Protein AF-A0A3D0L7I6-F1 (afdb_monomer_lite)

Foldseek 3Di:
DVQVVVQQQPDDDPNHGNVVLVVVLVVLVVVLVVLVVLLVVQVPFDDDPDPPDDGDHRPDDSVVSVVVSVVSVVVSVVSVVVSVVSVVVDDGD

Sequence (93 aa):
MTKINLTNCRTVSDGKSITELIARKDTLRLRLEAYRNLVNVASQNTRRATRTEIKILSTVDVKSLQKKSDLLAKELRRIDNSIQELNWQTELL

Structure (mmCIF, N/CA/C/O backbone):
data_AF-A0A3D0L7I6-F1
#
_entry.id   AF-A0A3D0L7I6-F1
#
loop_
_atom_site.group_PDB
_atom_site.id
_atom_site.type_symbol
_atom_site.label_atom_id
_atom_site.label_alt_id
_atom_site.label_comp_id
_atom_site.label_asym_id
_atom_site.label_entity_id
_atom_site.label_seq_id
_atom_site.pdbx_PDB_ins_code
_atom_site.Cartn_x
_atom_site.Cartn_y
_atom_site.Cartn_z
_atom_site.occupancy
_atom_site.B_iso_or_equiv
_atom_site.auth_seq_id
_atom_site.auth_comp_id
_atom_site.auth_asym_id
_atom_site.auth_atom_id
_atom_site.pdbx_PDB_model_num
ATOM 1 N N . MET A 1 1 ? -5.879 -14.939 19.966 1.00 64.00 1 MET A N 1
ATOM 2 C CA . MET A 1 1 ? -6.384 -14.687 18.594 1.00 64.00 1 MET A CA 1
ATOM 3 C C . MET A 1 1 ? -7.892 -14.494 18.542 1.00 64.00 1 MET A C 1
ATOM 5 O O . MET A 1 1 ? -8.318 -13.494 17.987 1.00 64.00 1 MET A O 1
ATOM 9 N N . THR A 1 2 ? -8.699 -15.380 19.134 1.00 79.94 2 THR A N 1
ATOM 10 C CA . THR A 1 2 ? -10.172 -15.315 19.037 1.00 79.94 2 THR A CA 1
ATOM 11 C C . THR A 1 2 ? -10.758 -13.977 19.499 1.00 79.94 2 THR A C 1
ATOM 13 O O . THR A 1 2 ? -11.568 -13.411 18.780 1.00 79.94 2 THR A O 1
ATOM 16 N N . LYS A 1 3 ? -10.281 -13.424 20.625 1.00 81.62 3 LYS A N 1
ATOM 17 C CA . LYS A 1 3 ? -10.683 -12.099 21.139 1.00 81.62 3 LYS A CA 1
ATOM 18 C C . LYS A 1 3 ? -10.421 -10.958 20.147 1.00 81.62 3 LYS A C 1
ATOM 20 O O . LYS A 1 3 ? -11.332 -10.207 19.846 1.00 81.62 3 LYS A O 1
ATOM 25 N N . ILE A 1 4 ? -9.222 -10.900 19.559 1.00 82.50 4 ILE A N 1
ATOM 26 C CA . ILE A 1 4 ? -8.842 -9.879 18.562 1.00 82.50 4 ILE A CA 1
ATOM 27 C C . ILE A 1 4 ? -9.757 -9.943 17.335 1.00 82.50 4 ILE A C 1
ATOM 29 O O . ILE A 1 4 ? -10.277 -8.921 16.906 1.00 82.50 4 ILE A O 1
ATOM 33 N N . ASN A 1 5 ? -9.998 -11.140 16.795 1.00 81.06 5 ASN A N 1
ATOM 34 C CA . ASN A 1 5 ? -10.881 -11.296 15.636 1.00 81.06 5 ASN A CA 1
ATOM 35 C C . ASN A 1 5 ? -12.319 -10.876 15.959 1.00 81.06 5 ASN A C 1
ATOM 37 O O . ASN A 1 5 ? -12.986 -10.258 15.134 1.00 81.06 5 ASN A O 1
ATOM 41 N N . LEU A 1 6 ? -12.790 -11.195 17.166 1.00 81.00 6 LEU A N 1
ATOM 42 C CA . LEU A 1 6 ? -14.137 -10.856 17.607 1.00 81.00 6 LEU A CA 1
ATOM 43 C C . LEU A 1 6 ? -14.302 -9.343 17.800 1.00 81.00 6 LEU A C 1
ATOM 45 O O . LEU A 1 6 ? -15.320 -8.794 17.384 1.00 81.00 6 LEU A O 1
ATOM 49 N N . THR A 1 7 ? -13.287 -8.676 18.354 1.00 79.88 7 THR A N 1
ATOM 50 C CA . THR A 1 7 ? -13.220 -7.214 18.453 1.00 79.88 7 THR A CA 1
ATOM 51 C C . THR A 1 7 ? -13.187 -6.585 17.063 1.00 79.88 7 THR A C 1
ATOM 53 O O . THR A 1 7 ? -14.084 -5.813 16.754 1.00 79.88 7 THR A O 1
ATOM 56 N N . ASN A 1 8 ? -12.276 -7.005 16.176 1.00 82.94 8 ASN A N 1
ATOM 57 C CA . ASN A 1 8 ? -12.132 -6.450 14.821 1.00 82.94 8 ASN A CA 1
ATOM 58 C C . ASN A 1 8 ? -13.411 -6.549 13.974 1.00 82.94 8 ASN A C 1
ATOM 60 O O . ASN A 1 8 ? -13.719 -5.647 13.192 1.00 82.94 8 ASN A O 1
ATOM 64 N N . CYS A 1 9 ? -14.166 -7.642 14.121 1.00 79.50 9 CYS A N 1
ATOM 65 C CA . CYS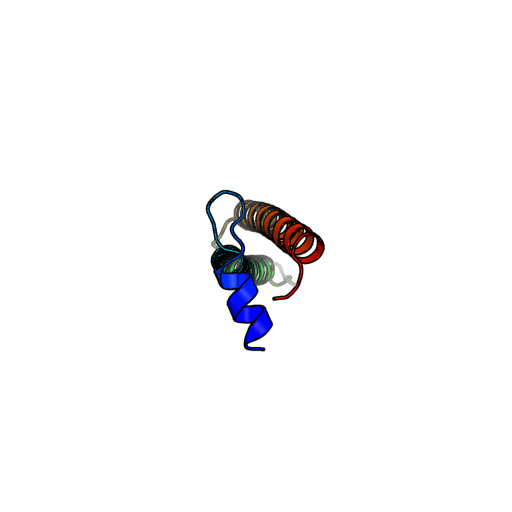 A 1 9 ? -15.440 -7.819 13.426 1.00 79.50 9 CYS A CA 1
ATOM 66 C C . CYS A 1 9 ? -16.576 -6.967 14.015 1.00 79.50 9 CYS A C 1
ATOM 68 O O . CYS A 1 9 ? -17.531 -6.676 13.299 1.00 79.50 9 CYS A O 1
ATOM 70 N N . ARG A 1 10 ? -16.511 -6.595 15.300 1.00 80.19 10 ARG A N 1
ATOM 71 C CA . ARG A 1 10 ? -17.569 -5.836 15.994 1.00 80.19 10 ARG A CA 1
ATOM 72 C C . ARG A 1 10 ? -17.322 -4.333 16.027 1.00 80.19 10 ARG A C 1
ATOM 74 O O . ARG A 1 10 ? -18.278 -3.568 16.083 1.00 80.19 10 ARG A O 1
ATOM 81 N N . THR A 1 11 ? -16.069 -3.904 16.004 1.00 80.19 11 THR A N 1
ATOM 82 C CA . THR A 1 11 ? -15.685 -2.492 15.976 1.00 80.19 11 THR A CA 1
ATOM 83 C C . THR A 1 11 ? -15.926 -1.923 14.583 1.00 80.19 11 THR A C 1
ATOM 85 O O . THR A 1 11 ? -15.286 -2.343 13.613 1.00 80.19 11 THR A O 1
ATOM 88 N N . VAL A 1 12 ? -16.858 -0.975 14.493 1.00 81.06 12 VAL A N 1
ATOM 89 C CA . VAL A 1 12 ? -17.245 -0.297 13.252 1.00 81.06 12 VAL A CA 1
ATOM 90 C C . VAL A 1 12 ? -16.772 1.150 13.311 1.00 81.06 12 VAL A C 1
ATOM 92 O O . VAL A 1 12 ? -17.016 1.840 14.296 1.00 81.06 12 VAL A O 1
ATOM 9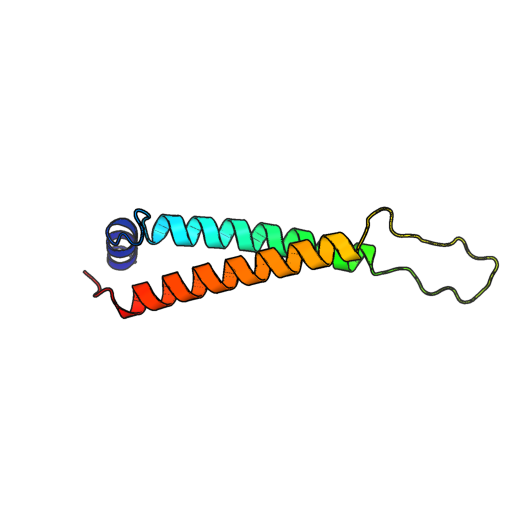5 N N . SER A 1 13 ? -16.129 1.609 12.243 1.00 72.44 13 SER A N 1
ATOM 96 C CA . SER A 1 13 ? -15.734 3.002 12.041 1.00 72.44 13 SER A CA 1
ATOM 97 C C . SER A 1 13 ? -16.140 3.445 10.643 1.00 72.44 13 SER A C 1
ATOM 99 O O . SER A 1 13 ? -15.964 2.696 9.681 1.00 72.44 13 SER A O 1
ATOM 101 N N . ASP A 1 14 ? -16.752 4.624 10.531 1.00 72.31 14 ASP A N 1
ATOM 102 C CA . ASP A 1 14 ? -17.305 5.157 9.276 1.00 72.31 14 ASP A CA 1
ATOM 103 C C . ASP A 1 14 ? -18.182 4.145 8.504 1.00 72.31 14 ASP A C 1
ATOM 105 O O . ASP A 1 14 ? -18.147 4.047 7.275 1.00 72.31 14 ASP A O 1
ATOM 109 N N . GLY A 1 15 ? -18.961 3.343 9.240 1.00 78.81 15 GLY A N 1
ATOM 110 C CA . GLY A 1 15 ? -19.858 2.330 8.675 1.00 78.81 15 GLY A CA 1
ATOM 111 C C . GLY A 1 15 ? -19.169 1.073 8.129 1.00 78.81 15 GLY A C 1
ATOM 112 O O . GLY A 1 15 ? -19.837 0.269 7.484 1.00 78.81 15 GLY A O 1
ATOM 113 N N . LYS A 1 16 ? -17.865 0.885 8.376 1.00 83.12 16 LYS A N 1
ATOM 114 C CA .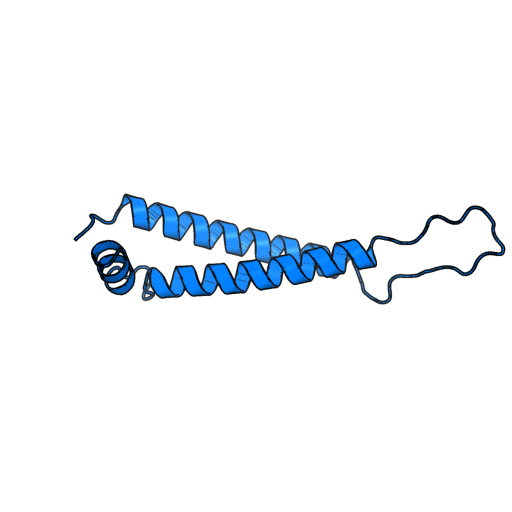 LYS A 1 16 ? -17.101 -0.312 7.988 1.00 83.12 16 LYS A CA 1
ATOM 115 C C . LYS A 1 16 ? -16.458 -0.981 9.190 1.00 83.12 16 LYS A C 1
ATOM 117 O O . LYS A 1 16 ? -16.027 -0.309 10.125 1.00 83.12 16 LYS A O 1
ATOM 122 N N . SER A 1 17 ? -16.363 -2.305 9.164 1.00 85.56 17 SER A N 1
ATOM 123 C CA . SER A 1 17 ? -15.643 -3.032 10.219 1.00 85.56 17 SER A CA 1
ATOM 124 C C . SER A 1 17 ? -14.126 -2.864 10.077 1.00 85.56 17 SER A C 1
ATOM 126 O O . SER A 1 17 ? -13.611 -2.667 8.970 1.00 85.56 17 SER A O 1
ATOM 128 N N . ILE A 1 18 ? -13.380 -3.008 11.177 1.00 85.06 18 ILE A N 1
ATOM 129 C CA . ILE A 1 18 ? -11.906 -3.049 11.118 1.00 85.06 18 ILE A CA 1
ATOM 130 C C . ILE A 1 18 ? -11.444 -4.174 10.179 1.00 85.06 18 ILE A C 1
ATOM 132 O O . ILE A 1 18 ? -10.511 -3.985 9.400 1.00 85.06 18 ILE A O 1
ATOM 136 N N . THR A 1 19 ? -12.138 -5.314 10.171 1.00 87.31 19 THR A N 1
ATOM 137 C CA . THR A 1 19 ? -11.854 -6.427 9.253 1.00 87.31 19 THR A CA 1
ATOM 138 C C . THR A 1 19 ? -11.979 -6.026 7.778 1.00 87.31 19 THR A C 1
ATOM 140 O O . THR A 1 19 ? -11.114 -6.368 6.972 1.00 87.31 19 THR A O 1
ATOM 143 N N . GLU A 1 20 ? -13.001 -5.253 7.404 1.00 86.56 20 GLU A N 1
ATOM 144 C CA . GLU A 1 20 ? -13.143 -4.730 6.037 1.00 86.56 20 GLU A CA 1
ATOM 145 C C . GLU A 1 20 ? -12.039 -3.729 5.679 1.00 86.56 20 GLU A C 1
ATOM 147 O O . GLU A 1 20 ? -11.549 -3.722 4.545 1.00 86.56 20 GLU A O 1
ATOM 152 N N . LEU A 1 21 ? -11.619 -2.892 6.634 1.00 87.12 21 LEU A N 1
ATOM 153 C CA . LEU A 1 21 ? -10.501 -1.967 6.442 1.00 87.12 21 LEU A CA 1
ATOM 154 C C . LEU A 1 21 ? -9.180 -2.720 6.238 1.00 87.12 21 LEU A C 1
ATOM 156 O O . LEU A 1 21 ? -8.412 -2.354 5.345 1.00 87.12 21 LEU A O 1
ATOM 160 N N . ILE A 1 22 ? -8.944 -3.800 6.991 1.00 88.38 22 ILE A N 1
ATOM 161 C CA . ILE A 1 22 ? -7.783 -4.688 6.826 1.00 88.38 22 ILE A CA 1
ATOM 162 C C . ILE A 1 22 ? -7.816 -5.362 5.448 1.00 88.38 22 ILE A C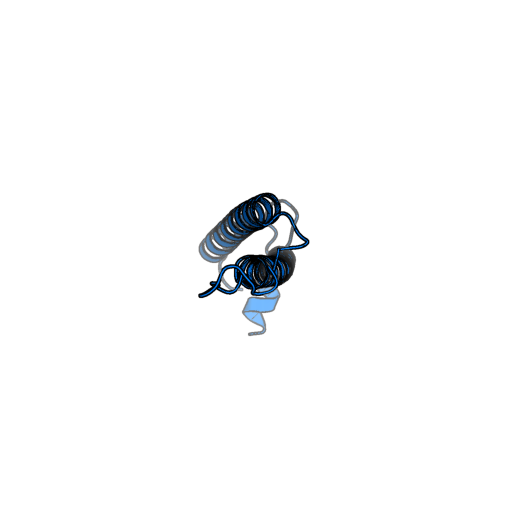 1
ATOM 164 O O . ILE A 1 22 ? -6.838 -5.282 4.707 1.00 88.38 22 ILE A O 1
ATOM 168 N N . ALA A 1 23 ? -8.953 -5.934 5.043 1.00 89.81 23 ALA A N 1
ATOM 169 C CA . ALA A 1 23 ? -9.087 -6.544 3.721 1.00 89.81 23 ALA A CA 1
ATOM 170 C C . ALA A 1 23 ? -8.820 -5.525 2.596 1.00 89.81 23 ALA A C 1
ATOM 172 O O . ALA A 1 23 ? -8.094 -5.798 1.635 1.00 89.81 23 ALA A O 1
ATOM 173 N N . ARG A 1 24 ? -9.346 -4.300 2.727 1.00 89.12 24 ARG A N 1
ATOM 174 C CA . ARG A 1 24 ? -9.081 -3.218 1.771 1.00 89.12 24 ARG A CA 1
ATOM 175 C C . ARG A 1 24 ? -7.600 -2.840 1.739 1.00 89.12 24 ARG A C 1
ATOM 177 O O . ARG A 1 24 ? -7.049 -2.692 0.648 1.00 89.12 24 ARG A O 1
ATOM 184 N N . LYS A 1 25 ? -6.950 -2.708 2.896 1.00 91.06 25 LYS A N 1
ATOM 185 C CA . LYS A 1 25 ? -5.507 -2.456 3.004 1.00 91.06 25 LYS A CA 1
ATOM 186 C C . LYS A 1 25 ? -4.704 -3.523 2.257 1.00 91.06 25 LYS A C 1
ATOM 188 O O . LYS A 1 25 ? -3.840 -3.167 1.457 1.00 91.06 25 LYS A O 1
ATOM 193 N N . ASP A 1 26 ? -5.016 -4.799 2.458 1.00 91.44 26 ASP A N 1
ATOM 194 C CA . ASP A 1 26 ? -4.281 -5.903 1.835 1.00 91.44 26 ASP A CA 1
ATOM 195 C C . ASP A 1 26 ? -4.425 -5.895 0.309 1.00 91.44 26 ASP A C 1
ATOM 197 O O . ASP A 1 26 ? -3.429 -5.991 -0.415 1.00 91.44 26 ASP A O 1
ATOM 201 N N . THR A 1 27 ? -5.637 -5.663 -0.208 1.00 92.69 27 THR A N 1
ATOM 202 C CA . THR A 1 27 ? -5.843 -5.537 -1.664 1.00 92.69 27 THR A CA 1
ATOM 203 C C . THR A 1 27 ? -5.110 -4.335 -2.266 1.00 92.69 27 THR A C 1
ATOM 205 O O . THR A 1 27 ? -4.550 -4.432 -3.362 1.00 92.69 27 THR A O 1
ATOM 208 N N . LEU A 1 28 ? -5.079 -3.197 -1.564 1.00 91.44 28 LEU A N 1
ATOM 209 C CA . LEU A 1 28 ? -4.351 -2.007 -2.008 1.00 91.44 28 LEU A CA 1
ATOM 210 C C . LEU A 1 28 ? -2.841 -2.228 -1.981 1.00 91.44 28 LEU A C 1
ATOM 212 O O . LEU A 1 28 ? -2.153 -1.807 -2.911 1.00 91.44 28 LEU A O 1
ATOM 216 N N . ARG A 1 29 ? -2.332 -2.921 -0.960 1.00 92.69 29 ARG A N 1
ATOM 217 C CA . ARG A 1 29 ? -0.920 -3.292 -0.854 1.00 92.69 29 ARG A CA 1
ATOM 218 C C . ARG A 1 29 ? -0.495 -4.181 -2.020 1.00 92.69 29 ARG A C 1
ATOM 220 O O . ARG A 1 29 ? 0.503 -3.870 -2.666 1.00 92.69 29 ARG A O 1
ATOM 227 N N . LEU A 1 30 ? -1.288 -5.205 -2.340 1.00 94.19 30 LEU A N 1
ATOM 228 C CA . LEU A 1 30 ? -1.030 -6.096 -3.473 1.00 94.19 30 LEU A CA 1
ATOM 229 C C . LEU A 1 30 ? -1.010 -5.331 -4.806 1.00 94.19 30 LEU A C 1
ATOM 231 O O . LEU A 1 30 ? -0.101 -5.496 -5.619 1.00 94.19 30 LEU A O 1
ATOM 235 N N . ARG A 1 31 ? -1.989 -4.442 -5.024 1.00 91.69 31 ARG A N 1
ATOM 236 C CA . ARG A 1 31 ? -2.029 -3.589 -6.224 1.00 91.69 31 ARG A CA 1
ATOM 237 C C . ARG A 1 31 ? -0.804 -2.685 -6.310 1.00 91.69 31 ARG A C 1
ATOM 239 O O . ARG A 1 31 ? -0.199 -2.589 -7.374 1.00 91.69 31 ARG A O 1
ATOM 246 N N . LEU A 1 32 ? -0.435 -2.026 -5.212 1.00 93.12 32 LEU A N 1
ATOM 247 C CA . LEU A 1 32 ? 0.725 -1.138 -5.158 1.00 93.12 32 LEU A CA 1
ATOM 248 C C . LEU A 1 32 ? 2.020 -1.881 -5.503 1.00 93.12 32 LEU A C 1
ATOM 250 O O . LEU A 1 32 ? 2.838 -1.361 -6.258 1.00 93.12 32 LEU A O 1
ATOM 254 N N . GLU A 1 33 ? 2.197 -3.092 -4.980 1.00 93.69 33 GLU A N 1
ATOM 255 C CA . GLU A 1 33 ? 3.353 -3.935 -5.279 1.00 93.69 33 GLU A CA 1
ATOM 256 C C . GLU A 1 33 ? 3.421 -4.303 -6.767 1.00 93.69 33 GLU A C 1
ATOM 258 O O . GLU A 1 33 ? 4.462 -4.114 -7.397 1.00 93.69 33 GLU A O 1
ATOM 263 N N . ALA A 1 34 ? 2.296 -4.703 -7.368 1.00 92.69 34 ALA A N 1
ATOM 264 C CA . ALA A 1 34 ? 2.225 -4.984 -8.801 1.00 92.69 34 ALA A CA 1
ATOM 265 C C . ALA A 1 34 ? 2.606 -3.760 -9.658 1.00 92.69 34 ALA A C 1
ATOM 267 O O . ALA A 1 34 ? 3.408 -3.877 -10.587 1.00 92.69 34 ALA A O 1
ATOM 268 N N . TYR A 1 35 ? 2.093 -2.570 -9.322 1.00 91.38 35 TYR A N 1
ATOM 269 C CA . TYR A 1 35 ? 2.448 -1.334 -10.029 1.00 91.38 35 TYR A CA 1
ATOM 270 C C . TYR A 1 35 ? 3.921 -0.962 -9.858 1.00 91.38 35 TYR A C 1
ATOM 272 O O . TYR A 1 35 ? 4.556 -0.546 -10.826 1.00 91.38 35 TYR A O 1
ATOM 280 N N . ARG A 1 36 ? 4.483 -1.125 -8.657 1.00 91.06 36 ARG A N 1
ATOM 281 C CA . ARG A 1 36 ? 5.906 -0.864 -8.399 1.00 91.06 36 ARG A CA 1
ATOM 282 C C . ARG A 1 36 ? 6.805 -1.801 -9.190 1.00 91.06 36 ARG A C 1
ATOM 284 O O . ARG A 1 36 ? 7.774 -1.334 -9.780 1.00 91.06 36 ARG A O 1
ATOM 291 N N . ASN A 1 37 ? 6.463 -3.084 -9.246 1.00 91.38 37 ASN A N 1
ATOM 292 C CA . ASN A 1 37 ? 7.206 -4.066 -10.029 1.00 91.38 37 ASN A CA 1
ATOM 293 C C . ASN A 1 37 ? 7.168 -3.724 -11.519 1.00 91.38 37 ASN A C 1
ATOM 295 O O . ASN A 1 37 ? 8.211 -3.693 -12.167 1.00 91.38 37 ASN A O 1
ATOM 299 N N . LEU A 1 38 ? 5.990 -3.375 -12.039 1.00 88.50 38 LEU A N 1
ATOM 300 C CA . LEU A 1 38 ? 5.831 -2.954 -13.428 1.00 88.50 38 LEU A CA 1
ATOM 301 C C . LEU A 1 38 ? 6.667 -1.701 -13.730 1.00 88.50 38 LEU A C 1
ATOM 303 O O . LEU A 1 38 ? 7.419 -1.695 -14.699 1.00 88.50 38 LEU A O 1
ATOM 307 N N . VAL A 1 39 ? 6.591 -0.664 -12.887 1.00 88.94 39 VAL A N 1
ATOM 308 C CA . VAL A 1 39 ? 7.388 0.567 -13.039 1.00 88.94 39 VAL A CA 1
ATOM 309 C C . VAL A 1 39 ? 8.885 0.267 -12.997 1.00 88.94 39 VAL A C 1
ATOM 311 O O . VAL A 1 39 ? 9.621 0.787 -13.831 1.00 88.94 39 VAL A O 1
ATOM 314 N N . ASN A 1 40 ? 9.335 -0.584 -12.073 1.00 88.56 40 ASN A N 1
ATOM 315 C CA . ASN A 1 40 ? 10.741 -0.958 -11.953 1.00 88.56 40 ASN A CA 1
ATOM 316 C C . ASN A 1 40 ? 11.236 -1.635 -13.239 1.00 88.56 40 ASN A C 1
ATOM 318 O O . ASN A 1 40 ? 12.178 -1.147 -13.857 1.00 88.56 40 ASN A O 1
ATOM 322 N N . VAL A 1 41 ? 10.539 -2.674 -13.709 1.00 86.94 41 VAL A N 1
ATOM 323 C CA . VAL A 1 41 ? 10.893 -3.388 -14.948 1.00 86.94 41 VAL A CA 1
ATOM 324 C C . VAL A 1 41 ? 10.846 -2.457 -16.161 1.00 86.94 41 VAL A C 1
ATOM 326 O O . VAL A 1 41 ? 11.778 -2.433 -16.956 1.00 86.94 41 VAL A O 1
ATOM 329 N N . ALA A 1 42 ? 9.804 -1.634 -16.280 1.00 84.75 42 ALA A N 1
ATOM 330 C CA . ALA A 1 42 ? 9.656 -0.690 -17.385 1.00 84.75 42 ALA A CA 1
ATOM 331 C C . ALA A 1 42 ? 10.702 0.441 -17.367 1.00 84.75 42 ALA A C 1
ATOM 333 O O . ALA A 1 42 ? 10.999 1.029 -18.405 1.00 84.75 42 ALA A O 1
ATOM 334 N N . SER A 1 43 ? 11.263 0.767 -16.199 1.00 83.00 43 SER A N 1
ATOM 335 C CA . SER A 1 43 ? 12.325 1.771 -16.061 1.00 83.00 43 SER A CA 1
ATOM 336 C C . SER A 1 43 ? 13.724 1.230 -16.375 1.00 83.00 43 SER A C 1
ATOM 338 O O . SER A 1 43 ? 14.630 2.013 -16.670 1.00 83.00 43 SER A O 1
ATOM 340 N N . GLN A 1 44 ? 13.904 -0.094 -16.356 1.00 78.31 44 GLN A N 1
ATOM 341 C CA . GLN A 1 44 ? 15.170 -0.759 -16.659 1.00 78.31 44 GLN A CA 1
ATOM 342 C C . GLN A 1 44 ? 15.411 -0.832 -18.172 1.00 78.31 44 GLN A C 1
ATOM 344 O O . GLN A 1 44 ? 15.415 -1.897 -18.784 1.00 78.31 44 GLN A O 1
ATOM 349 N N . ASN A 1 45 ? 15.656 0.321 -18.792 1.00 71.81 45 ASN A N 1
ATOM 350 C CA . ASN A 1 45 ? 16.171 0.356 -20.156 1.00 71.81 45 ASN A CA 1
ATOM 351 C C . ASN A 1 45 ? 17.681 0.086 -20.120 1.00 71.81 45 ASN A C 1
ATOM 353 O O . ASN A 1 45 ? 18.446 0.884 -19.574 1.00 71.81 45 ASN A O 1
ATOM 357 N N . THR A 1 46 ? 18.113 -1.031 -20.710 1.00 68.88 46 THR A N 1
ATOM 358 C CA . THR A 1 46 ? 19.529 -1.413 -20.804 1.00 68.88 46 THR A CA 1
ATOM 359 C C . THR A 1 46 ? 20.377 -0.267 -21.357 1.00 68.88 46 THR A C 1
ATOM 361 O O . THR A 1 46 ? 20.075 0.315 -22.406 1.00 68.88 46 THR A O 1
ATOM 364 N N . ARG A 1 47 ? 21.465 0.059 -20.650 1.00 65.19 47 ARG A N 1
ATOM 365 C CA . ARG A 1 47 ? 22.437 1.060 -21.096 1.00 65.19 47 ARG A CA 1
ATOM 366 C C . ARG A 1 47 ? 23.216 0.493 -22.283 1.00 65.19 47 ARG A C 1
ATOM 368 O O . ARG A 1 47 ? 23.855 -0.544 -22.152 1.00 65.19 47 ARG A O 1
ATOM 375 N N . ARG A 1 48 ? 23.172 1.184 -23.423 1.00 71.38 48 ARG A N 1
ATOM 376 C CA . ARG A 1 48 ? 23.947 0.809 -24.616 1.00 71.38 48 ARG A CA 1
ATOM 377 C C . ARG A 1 48 ? 25.378 1.321 -24.518 1.00 71.38 48 ARG A C 1
ATOM 379 O O . ARG A 1 48 ? 25.586 2.461 -24.093 1.00 71.38 48 ARG A O 1
ATOM 386 N N . ALA A 1 49 ? 26.329 0.496 -24.948 1.00 71.88 49 ALA A N 1
ATOM 387 C CA . ALA A 1 49 ? 27.726 0.896 -25.109 1.00 71.88 49 ALA A CA 1
ATOM 388 C C . ALA A 1 49 ? 27.963 1.481 -26.509 1.00 71.88 49 ALA A C 1
ATOM 390 O O . ALA A 1 49 ? 28.632 2.506 -26.644 1.00 71.88 49 ALA A O 1
ATOM 391 N N . THR A 1 50 ? 27.341 0.889 -27.538 1.00 77.06 50 THR A N 1
ATOM 392 C CA . THR A 1 50 ? 27.557 1.269 -28.943 1.00 77.06 50 THR A CA 1
ATOM 393 C C . THR A 1 50 ? 26.277 1.759 -29.626 1.00 77.06 50 THR A C 1
ATOM 395 O O . THR A 1 50 ? 25.161 1.369 -29.282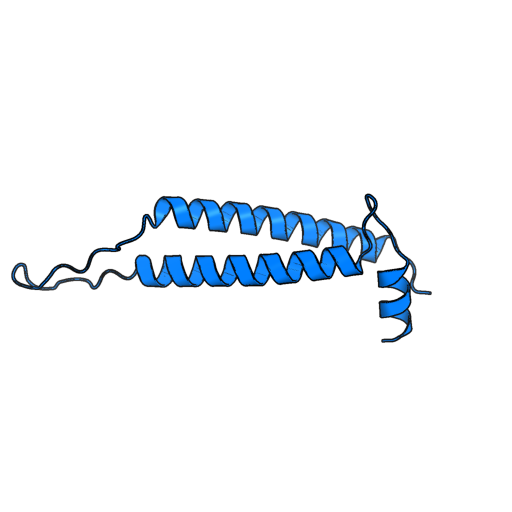 1.00 77.06 50 THR A O 1
ATOM 398 N N . ARG A 1 51 ? 26.413 2.631 -30.637 1.00 77.56 51 ARG A N 1
ATOM 399 C CA . ARG A 1 51 ? 25.273 3.205 -31.386 1.00 77.56 51 ARG A CA 1
ATOM 400 C C . ARG A 1 51 ? 24.561 2.212 -32.319 1.00 77.56 51 ARG A C 1
ATOM 402 O O . ARG A 1 51 ? 23.449 2.511 -32.743 1.00 77.56 51 ARG A O 1
ATOM 409 N N . THR A 1 52 ? 25.174 1.066 -32.617 1.00 82.31 52 THR A N 1
ATOM 410 C CA . THR A 1 52 ? 24.641 0.013 -33.502 1.00 82.31 52 THR A CA 1
ATOM 411 C C . THR A 1 52 ? 23.740 -1.002 -32.788 1.00 82.31 52 THR A C 1
ATOM 413 O O . THR A 1 52 ? 23.068 -1.786 -33.450 1.00 82.31 52 THR A O 1
ATOM 416 N N . GLU A 1 53 ? 23.683 -0.987 -31.454 1.00 81.62 53 GLU A N 1
ATOM 417 C CA . GLU A 1 53 ? 22.854 -1.906 -30.662 1.00 81.62 53 GLU A CA 1
ATOM 418 C C . GLU A 1 53 ? 21.356 -1.541 -30.711 1.00 81.62 53 GLU A C 1
ATOM 420 O O . GLU A 1 53 ? 20.983 -0.359 -30.689 1.00 81.62 53 GLU A O 1
ATOM 425 N N . ILE A 1 54 ? 20.484 -2.560 -30.703 1.00 78.44 54 ILE A N 1
ATOM 426 C CA . ILE A 1 54 ? 19.019 -2.404 -30.708 1.00 78.44 54 ILE A CA 1
ATOM 427 C C . ILE A 1 54 ? 18.566 -1.655 -29.447 1.00 78.44 54 ILE A C 1
ATOM 429 O O . ILE A 1 54 ? 18.953 -1.981 -28.325 1.00 78.44 54 ILE A O 1
ATOM 433 N N . LYS A 1 55 ? 17.736 -0.622 -29.626 1.00 76.75 55 LYS A N 1
ATOM 434 C CA . LYS A 1 55 ? 17.216 0.190 -28.520 1.00 76.75 55 LYS A CA 1
ATOM 435 C C . LYS A 1 55 ? 16.040 -0.521 -27.852 1.00 76.75 55 LYS A C 1
ATOM 437 O O . LYS A 1 55 ? 15.016 -0.736 -28.491 1.00 76.75 55 LYS A O 1
ATOM 442 N N . ILE A 1 56 ? 16.161 -0.799 -26.557 1.00 77.62 56 ILE A N 1
ATOM 443 C CA . ILE A 1 56 ? 15.035 -1.241 -25.729 1.00 77.62 56 ILE A CA 1
ATOM 444 C C . ILE A 1 56 ? 14.286 0.004 -25.247 1.00 77.62 56 ILE A C 1
ATOM 446 O O . ILE A 1 56 ? 14.885 0.936 -24.704 1.00 77.62 56 ILE A O 1
ATOM 450 N N . LEU A 1 57 ? 12.983 0.040 -25.509 1.00 78.00 57 LEU A N 1
ATOM 451 C CA . LEU A 1 57 ? 12.077 1.107 -25.103 1.00 78.00 57 LEU A CA 1
ATOM 452 C C . LEU A 1 57 ? 10.952 0.510 -24.266 1.00 78.00 57 LEU A C 1
ATOM 454 O O . LEU A 1 57 ? 10.440 -0.560 -24.586 1.00 78.00 57 LEU A O 1
ATOM 458 N N . SER A 1 58 ? 10.534 1.238 -23.234 1.00 80.38 58 SER A N 1
ATOM 459 C CA . SER A 1 58 ? 9.333 0.888 -22.482 1.00 80.38 58 SER A CA 1
ATOM 460 C C . SER A 1 58 ? 8.098 1.046 -23.366 1.00 80.38 58 SER A C 1
ATOM 462 O O . SER A 1 58 ? 7.871 2.112 -23.939 1.00 80.38 58 SER A O 1
ATOM 464 N N . THR A 1 59 ? 7.271 0.005 -23.431 1.00 83.44 59 THR A N 1
ATOM 465 C CA . THR A 1 59 ? 5.959 0.035 -24.100 1.00 83.44 59 THR A CA 1
ATOM 466 C C . THR A 1 59 ? 4.911 0.807 -23.290 1.00 83.44 59 THR A C 1
ATOM 468 O O . THR A 1 59 ? 3.849 1.146 -23.803 1.00 83.44 59 THR A O 1
ATOM 471 N N . VAL A 1 60 ? 5.193 1.089 -22.016 1.00 83.19 60 VAL A N 1
ATOM 472 C CA . VAL A 1 60 ? 4.260 1.724 -21.079 1.00 83.19 60 VAL A CA 1
ATOM 473 C C . VAL A 1 60 ? 4.767 3.089 -20.617 1.00 83.19 60 VAL A C 1
ATOM 475 O O . VAL A 1 60 ? 5.972 3.298 -20.446 1.00 83.19 60 VAL A O 1
ATOM 478 N N . ASP A 1 61 ? 3.840 4.017 -20.364 1.00 86.62 61 ASP A N 1
ATOM 479 C CA . ASP A 1 61 ? 4.169 5.319 -19.779 1.00 86.62 61 ASP A CA 1
ATOM 480 C C . ASP A 1 61 ? 4.478 5.177 -18.282 1.00 86.62 61 ASP A C 1
ATOM 482 O O . ASP A 1 61 ? 3.592 5.229 -17.419 1.00 86.62 61 ASP A O 1
ATOM 486 N N . VAL A 1 62 ? 5.770 5.035 -17.990 1.00 86.88 62 VAL A N 1
ATOM 487 C CA . VAL A 1 62 ? 6.329 4.907 -16.641 1.00 86.88 62 VAL A CA 1
ATOM 488 C C . VAL A 1 62 ? 5.910 6.073 -15.739 1.00 86.88 62 VAL A C 1
ATOM 490 O O . VAL A 1 62 ? 5.594 5.854 -14.571 1.00 86.88 62 VAL A O 1
ATOM 493 N N . LYS A 1 63 ? 5.825 7.304 -16.265 1.00 88.69 63 LYS A N 1
ATOM 494 C CA . LYS A 1 63 ? 5.503 8.499 -15.469 1.00 88.69 63 LYS A CA 1
ATOM 495 C C . LYS A 1 63 ? 4.055 8.471 -14.986 1.00 88.69 63 LYS A C 1
ATOM 497 O O . LYS A 1 63 ? 3.782 8.798 -13.829 1.00 88.69 63 LYS A O 1
ATOM 502 N N . SER A 1 64 ? 3.120 8.078 -15.852 1.00 89.69 64 SER A N 1
ATOM 503 C CA . SER A 1 64 ? 1.711 7.930 -15.462 1.00 89.69 64 SER A CA 1
ATOM 504 C C . SER A 1 64 ? 1.514 6.817 -14.426 1.00 89.69 64 SER A C 1
ATOM 506 O O . SER A 1 64 ? 0.757 6.986 -13.468 1.00 89.69 64 SER A O 1
ATOM 508 N N . LEU A 1 65 ? 2.230 5.700 -14.579 1.00 89.25 65 LEU A N 1
ATOM 509 C CA . LEU A 1 65 ? 2.155 4.551 -13.678 1.00 89.25 65 LEU A CA 1
ATOM 510 C C . LEU A 1 65 ? 2.781 4.849 -12.316 1.00 89.25 65 LEU A C 1
ATOM 512 O O . LEU A 1 65 ? 2.211 4.481 -11.289 1.00 89.25 65 LEU A O 1
ATOM 516 N N . GLN A 1 66 ? 3.888 5.589 -12.293 1.00 88.94 66 GLN A N 1
ATOM 517 C CA . GLN A 1 66 ? 4.503 6.063 -11.059 1.00 88.94 66 GLN A CA 1
ATOM 518 C C . GLN A 1 66 ? 3.543 6.968 -10.276 1.00 88.94 66 GLN A C 1
ATOM 520 O O . GLN A 1 66 ? 3.298 6.713 -9.100 1.00 88.94 66 GLN A O 1
ATOM 525 N N . LYS A 1 67 ? 2.876 7.923 -10.944 1.00 92.62 67 LYS A N 1
ATOM 526 C CA . LYS A 1 67 ? 1.833 8.749 -10.307 1.00 92.62 67 LYS A CA 1
ATOM 527 C C . LYS A 1 67 ? 0.690 7.913 -9.722 1.00 92.62 67 LYS A C 1
ATOM 529 O O . LYS A 1 67 ? 0.218 8.208 -8.627 1.00 92.62 67 LYS A O 1
ATOM 534 N N . LYS A 1 68 ? 0.236 6.871 -10.429 1.00 90.75 68 LYS A N 1
ATOM 535 C CA . LYS A 1 68 ? -0.799 5.952 -9.916 1.00 90.75 68 LYS A CA 1
ATOM 536 C C . LYS A 1 68 ? -0.318 5.205 -8.669 1.00 90.75 68 LYS A C 1
ATOM 538 O O . LYS A 1 68 ? -1.060 5.125 -7.694 1.00 90.75 68 LYS A O 1
ATOM 543 N N . SER A 1 69 ? 0.919 4.709 -8.677 1.00 91.19 69 SER A N 1
ATOM 544 C CA . SER A 1 69 ? 1.552 4.083 -7.509 1.00 91.19 69 SER A CA 1
ATOM 545 C C . SER A 1 69 ? 1.622 5.049 -6.319 1.00 91.19 69 SER A C 1
ATOM 547 O O . SER A 1 69 ? 1.281 4.668 -5.202 1.00 91.19 69 SER A O 1
ATOM 549 N N . ASP A 1 70 ? 1.991 6.310 -6.540 1.00 91.25 70 ASP A N 1
ATOM 550 C CA . ASP A 1 70 ? 2.083 7.310 -5.469 1.00 91.25 70 ASP A CA 1
ATOM 551 C C . ASP A 1 70 ? 0.716 7.620 -4.840 1.00 91.25 70 ASP A C 1
ATOM 553 O O . ASP A 1 70 ? 0.595 7.716 -3.615 1.00 91.25 70 ASP A O 1
ATOM 557 N N . LEU A 1 71 ? -0.338 7.712 -5.660 1.00 93.56 71 LEU A N 1
ATOM 558 C CA . LEU A 1 71 ? -1.712 7.883 -5.178 1.00 93.56 71 LEU A CA 1
ATOM 559 C C . LEU A 1 71 ? -2.179 6.681 -4.347 1.00 93.56 71 LEU A C 1
ATOM 561 O O . LEU A 1 71 ? -2.724 6.869 -3.258 1.00 93.56 71 LEU A O 1
ATOM 565 N N . LEU A 1 72 ? -1.916 5.458 -4.816 1.00 91.69 72 LEU A N 1
ATOM 566 C CA . LEU A 1 72 ? -2.234 4.232 -4.076 1.00 91.69 72 LEU A CA 1
ATOM 567 C C . LEU A 1 72 ? -1.463 4.153 -2.752 1.00 91.69 72 LEU A C 1
ATOM 569 O O . LEU A 1 72 ? -2.034 3.784 -1.728 1.00 91.69 72 LEU A O 1
ATOM 573 N N . ALA A 1 73 ? -0.189 4.553 -2.736 1.00 91.69 73 ALA A N 1
ATOM 574 C CA . ALA A 1 73 ? 0.614 4.602 -1.517 1.00 91.69 73 ALA A CA 1
ATOM 575 C C . ALA A 1 73 ? 0.072 5.624 -0.502 1.00 91.69 73 ALA A C 1
ATOM 577 O O . ALA A 1 73 ? 0.096 5.369 0.705 1.00 91.69 73 ALA A O 1
ATOM 578 N N . LYS A 1 74 ? -0.442 6.768 -0.973 1.00 94.50 74 LYS A N 1
ATOM 579 C CA . LYS A 1 74 ? -1.111 7.759 -0.118 1.00 94.50 74 LYS A CA 1
ATOM 580 C C . LYS A 1 74 ? -2.400 7.199 0.484 1.00 94.50 74 LYS A C 1
ATOM 582 O O . LYS A 1 74 ? -2.633 7.370 1.679 1.00 94.50 74 LYS A O 1
ATOM 587 N N . GLU A 1 75 ? -3.225 6.531 -0.321 1.00 92.00 75 GLU A N 1
ATOM 588 C CA . GLU A 1 75 ? -4.466 5.916 0.160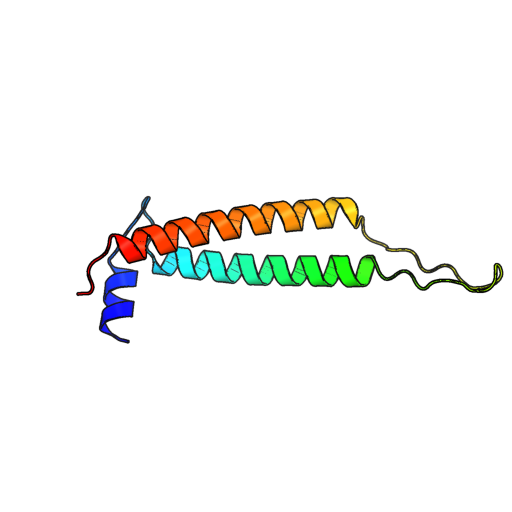 1.00 92.00 75 GLU A CA 1
ATOM 589 C C . GLU A 1 75 ? -4.189 4.817 1.193 1.00 92.00 75 GLU A C 1
ATOM 591 O O . GLU A 1 75 ? -4.829 4.802 2.245 1.00 92.00 75 GLU A O 1
ATOM 596 N N . LEU A 1 76 ? -3.191 3.965 0.935 1.00 92.81 76 LEU A N 1
ATOM 597 C CA . LEU A 1 76 ? -2.763 2.912 1.854 1.00 92.81 76 LEU A CA 1
ATOM 598 C C . LEU A 1 76 ? -2.359 3.488 3.216 1.00 92.81 76 LEU A C 1
ATOM 600 O O . LEU A 1 76 ? -2.864 3.037 4.237 1.00 92.81 76 LEU A O 1
ATOM 604 N N . ARG A 1 77 ? -1.529 4.542 3.232 1.00 93.12 77 ARG A N 1
ATOM 605 C CA . ARG A 1 77 ? -1.130 5.222 4.477 1.00 93.12 77 ARG A CA 1
ATOM 606 C C . ARG A 1 77 ? -2.312 5.809 5.243 1.00 93.12 77 ARG A C 1
ATOM 608 O O . ARG A 1 77 ? -2.326 5.760 6.466 1.00 93.12 77 ARG A O 1
ATOM 615 N N . ARG A 1 78 ? -3.305 6.367 4.545 1.00 92.31 78 ARG A N 1
ATOM 616 C CA . ARG A 1 78 ? -4.501 6.917 5.197 1.00 92.31 78 ARG A CA 1
ATOM 617 C C . ARG A 1 78 ? -5.318 5.820 5.882 1.00 92.31 78 ARG A C 1
ATOM 619 O O . ARG A 1 78 ? -5.759 6.015 7.008 1.00 92.31 78 ARG A O 1
ATOM 626 N N . ILE A 1 79 ? -5.503 4.684 5.208 1.00 90.25 79 ILE A N 1
ATOM 627 C CA . ILE A 1 79 ? -6.209 3.528 5.777 1.00 90.25 79 ILE A CA 1
ATOM 628 C C . ILE A 1 79 ? -5.419 2.953 6.953 1.00 90.25 79 ILE A C 1
ATOM 630 O O . ILE A 1 79 ? -6.007 2.674 7.990 1.00 90.25 79 ILE A O 1
ATOM 634 N N . ASP A 1 80 ? -4.096 2.842 6.828 1.00 91.25 80 ASP A N 1
ATOM 635 C CA . ASP A 1 80 ? -3.233 2.386 7.917 1.00 91.25 80 ASP A CA 1
ATOM 636 C C . ASP A 1 80 ? -3.350 3.267 9.156 1.00 91.25 80 ASP A C 1
ATOM 638 O O . ASP A 1 80 ? -3.532 2.743 10.251 1.00 91.25 80 ASP A O 1
ATOM 642 N N . ASN A 1 81 ? -3.297 4.588 8.989 1.00 92.06 81 ASN A N 1
ATOM 643 C CA . ASN A 1 81 ? -3.443 5.518 10.105 1.00 92.06 81 ASN A CA 1
ATOM 644 C C . ASN A 1 81 ? -4.808 5.378 10.782 1.00 92.06 81 ASN A C 1
ATOM 646 O O . ASN A 1 81 ? -4.861 5.337 12.003 1.00 92.06 81 ASN A O 1
ATOM 650 N N . SER A 1 82 ? -5.885 5.244 10.004 1.00 88.75 82 SER A N 1
ATOM 651 C CA . SER A 1 82 ? -7.231 5.030 10.547 1.00 88.75 82 SER A CA 1
ATOM 652 C C . SER A 1 82 ? -7.335 3.704 11.310 1.00 88.75 82 SER A C 1
ATOM 654 O O . SER A 1 82 ? -7.873 3.675 12.411 1.00 88.75 82 SER A O 1
ATOM 656 N N . ILE A 1 83 ? -6.755 2.615 10.791 1.00 87.94 83 ILE A N 1
ATOM 657 C CA . ILE A 1 83 ? -6.703 1.330 11.508 1.00 87.94 83 ILE A CA 1
ATOM 658 C C . ILE A 1 83 ? -5.913 1.471 12.815 1.00 87.94 83 ILE A C 1
ATOM 660 O O . ILE A 1 83 ? -6.332 0.937 13.836 1.00 87.94 83 ILE A O 1
ATOM 664 N N . GLN A 1 84 ? -4.776 2.172 12.802 1.00 88.38 84 GLN A N 1
ATOM 665 C CA . GLN A 1 84 ? -3.983 2.382 14.014 1.00 88.38 84 GLN A CA 1
ATOM 666 C C . GLN A 1 84 ? -4.731 3.234 15.037 1.00 88.38 84 GLN A C 1
ATOM 668 O O . GLN A 1 84 ? -4.777 2.858 16.201 1.00 88.38 84 GLN A O 1
ATOM 673 N N . GLU A 1 85 ? -5.351 4.333 14.615 1.00 89.56 85 GLU A N 1
ATOM 674 C CA . GLU A 1 85 ? -6.190 5.166 15.480 1.00 89.56 85 GLU A CA 1
ATOM 675 C C . GLU A 1 85 ? -7.297 4.342 16.145 1.00 89.56 85 GLU A C 1
ATOM 677 O O . GLU A 1 85 ? -7.451 4.393 17.364 1.00 89.56 85 GLU A O 1
ATOM 682 N N . LEU A 1 86 ? -7.995 3.507 15.369 1.00 86.44 86 LEU A N 1
ATOM 683 C CA . LEU A 1 86 ? -9.028 2.620 15.898 1.00 86.44 86 LEU A CA 1
ATOM 684 C C . LEU A 1 86 ? -8.460 1.615 16.892 1.00 86.44 86 LEU A C 1
ATOM 686 O O . LEU A 1 86 ? -9.009 1.483 17.977 1.00 86.44 86 LEU A O 1
ATOM 690 N N . ASN A 1 87 ? -7.329 0.981 16.579 1.00 86.56 87 ASN A N 1
ATOM 691 C CA . ASN A 1 87 ? -6.672 0.059 17.505 1.00 86.56 87 ASN A CA 1
ATOM 692 C C . ASN A 1 87 ? -6.310 0.725 18.844 1.00 86.56 87 ASN A C 1
ATOM 694 O O . ASN A 1 87 ? -6.326 0.051 19.869 1.00 86.56 87 ASN A O 1
ATOM 698 N N . TRP A 1 88 ? -5.981 2.022 18.845 1.00 87.50 88 TRP A N 1
ATOM 699 C CA . TRP A 1 88 ? -5.699 2.784 20.067 1.00 87.50 88 TRP A CA 1
ATOM 700 C C . TRP A 1 88 ? -6.961 3.193 20.839 1.00 87.50 88 TRP A C 1
ATOM 702 O O . TRP A 1 88 ? -6.892 3.366 22.053 1.00 87.50 88 TRP A O 1
ATOM 712 N N . GLN A 1 89 ? -8.097 3.357 20.162 1.00 84.94 89 GLN A N 1
ATOM 713 C CA . GLN A 1 89 ? -9.371 3.761 20.771 1.00 84.94 89 GLN A CA 1
ATOM 714 C C . GLN A 1 89 ? -10.238 2.575 21.216 1.00 84.94 89 GLN A C 1
ATOM 716 O O . GLN A 1 89 ? -11.171 2.755 21.998 1.00 84.94 89 GLN A O 1
ATOM 721 N N . THR A 1 90 ? -9.967 1.367 20.721 1.00 82.44 90 THR A N 1
ATOM 722 C CA . THR A 1 90 ? -10.761 0.174 21.025 1.00 82.44 90 THR A CA 1
ATOM 723 C C . THR A 1 90 ? -10.125 -0.660 22.129 1.00 82.44 90 THR A C 1
ATOM 725 O O . THR A 1 90 ? -9.022 -1.181 21.966 1.00 82.44 90 THR A O 1
ATOM 728 N N . GLU A 1 91 ? -10.852 -0.865 23.226 1.00 79.75 91 GLU A N 1
ATOM 729 C CA . GLU A 1 91 ? -10.469 -1.846 24.240 1.00 79.75 91 GLU A CA 1
ATOM 730 C C . GLU A 1 91 ? -10.713 -3.280 23.752 1.00 79.75 91 GLU A C 1
ATOM 732 O O . GLU A 1 91 ? -11.663 -3.581 23.021 1.00 79.75 91 GLU A O 1
ATOM 737 N N . LEU A 1 92 ? -9.831 -4.191 24.162 1.00 79.25 92 LEU A N 1
ATOM 738 C CA . LEU A 1 92 ? -9.937 -5.597 23.804 1.00 79.25 92 LEU A CA 1
ATOM 739 C C . LEU A 1 92 ? -11.018 -6.281 24.656 1.00 79.25 92 LEU A C 1
ATOM 741 O O . LEU A 1 92 ? -10.876 -6.375 25.874 1.00 79.25 92 LEU A O 1
ATOM 745 N N . LEU A 1 93 ? -12.053 -6.811 24.000 1.00 67.19 93 LEU A N 1
ATOM 746 C CA . LEU A 1 93 ? -13.086 -7.656 24.615 1.00 67.19 93 LEU A CA 1
ATOM 747 C C . LEU A 1 93 ? -12.531 -8.983 25.179 1.00 67.19 93 LEU A C 1
ATOM 749 O O . LEU A 1 93 ? -11.589 -9.598 24.621 1.00 67.19 93 LEU A O 1
#

Radius of gyration: 20.35 Å; chains: 1; bounding box: 48×24×58 Å

pLDDT: mean 84.97, std 7.11, range [64.0, 94.5]

Secondary structure (DSSP, 8-state):
-HHHHHHHHH-EETTEEHHHHHHHHHHHHHHHHHHHHHHHHHH--PPPSSTTSPPP--SS-HHHHHHHHHHHHHHHHHHHHHHHHHHHHPPP-